Protein AF-A0A7W3HAF5-F1 (afdb_monomer_lite)

Secondary structure (DSSP, 8-state):
------TTSSPPPHHHHHHHHHHHHHHHHHS-SSHHHHHHHHHHHHHHHHHHHHTPPPSEEE-HHHHHHHHTT-----EESS-BTTB-EEEPPPPPPP------HHHHHHHHHHHHHHTT--S---HHHHHHHHHHHHHHHHHTT-----

Radius of gyration: 24.69 Å; chains: 1; bounding box: 48×55×51 Å

pLDDT: mean 75.51, std 16.67, range [39.72, 97.62]

Organism: Citrobacter freundii (NCBI:txid546)

Structure (mmCIF, N/CA/C/O backbone):
data_AF-A0A7W3HAF5-F1
#
_entry.id   AF-A0A7W3HAF5-F1
#
loop_
_atom_site.group_PDB
_atom_site.id
_atom_site.type_symbol
_atom_site.label_atom_id
_atom_site.label_alt_id
_atom_site.label_comp_id
_atom_site.label_asym_id
_atom_site.label_entity_id
_atom_site.label_seq_id
_atom_site.pdbx_PDB_ins_code
_atom_site.Cartn_x
_atom_site.Cartn_y
_atom_site.Cartn_z
_atom_site.occupancy
_atom_site.B_iso_or_equiv
_atom_site.auth_seq_id
_atom_site.auth_comp_id
_atom_site.auth_asym_id
_atom_site.auth_atom_id
_atom_site.pdbx_PDB_model_num
ATOM 1 N N . MET A 1 1 ? 26.560 -14.576 26.396 1.00 45.50 1 MET A N 1
ATOM 2 C CA . MET A 1 1 ? 26.086 -13.667 25.331 1.00 45.50 1 MET A CA 1
ATOM 3 C C . MET A 1 1 ? 24.882 -14.339 24.689 1.00 45.50 1 MET A C 1
ATOM 5 O O . MET A 1 1 ? 25.052 -15.372 24.059 1.00 45.50 1 MET A O 1
ATOM 9 N N . THR A 1 2 ? 23.666 -13.880 24.971 1.00 39.72 2 THR A N 1
ATOM 10 C CA . THR A 1 2 ? 22.438 -14.453 24.398 1.00 39.72 2 THR A CA 1
ATOM 11 C C . THR A 1 2 ? 22.174 -13.782 23.056 1.00 39.72 2 THR A C 1
ATOM 13 O O . THR A 1 2 ? 21.883 -12.590 23.029 1.00 39.72 2 THR A O 1
ATOM 16 N N . THR A 1 3 ? 22.294 -14.512 21.948 1.00 52.41 3 THR A N 1
ATOM 17 C CA . THR A 1 3 ? 21.863 -14.013 20.637 1.00 52.41 3 THR A CA 1
ATOM 18 C C . THR A 1 3 ? 20.341 -14.092 20.579 1.00 52.41 3 THR A C 1
ATOM 20 O O . THR A 1 3 ? 19.750 -15.162 20.439 1.00 52.41 3 THR A O 1
ATOM 23 N N . ASN A 1 4 ? 19.688 -12.954 20.765 1.00 49.31 4 ASN A N 1
ATOM 24 C CA . ASN A 1 4 ? 18.253 -12.785 20.617 1.00 49.31 4 ASN A CA 1
ATOM 25 C C . ASN A 1 4 ? 17.882 -12.810 19.125 1.00 49.31 4 ASN A C 1
ATOM 27 O O . ASN A 1 4 ? 17.830 -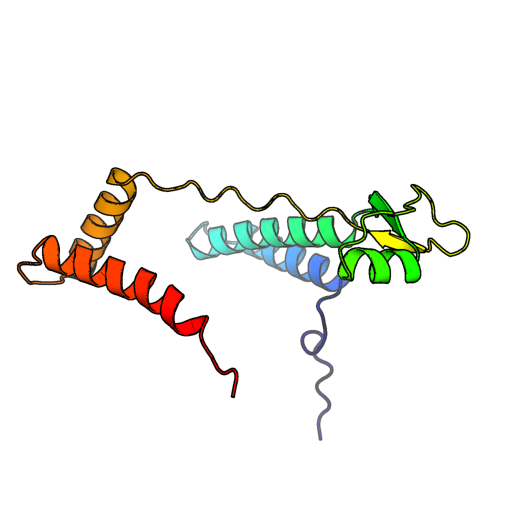11.774 18.473 1.00 49.31 4 ASN A O 1
ATOM 31 N N . ASN A 1 5 ? 17.559 -13.996 18.597 1.00 56.16 5 ASN A N 1
ATOM 32 C CA . ASN A 1 5 ? 17.000 -14.211 17.248 1.00 56.16 5 ASN A CA 1
ATOM 33 C C . ASN A 1 5 ? 15.555 -13.686 17.107 1.00 56.16 5 ASN A C 1
ATOM 35 O O . ASN A 1 5 ? 14.727 -14.283 16.419 1.00 56.16 5 ASN A O 1
ATOM 39 N N . HIS A 1 6 ? 15.208 -12.593 17.791 1.00 60.34 6 HIS A N 1
ATOM 40 C CA . HIS A 1 6 ? 13.859 -12.063 17.716 1.00 60.34 6 HIS A CA 1
ATOM 41 C C . HIS A 1 6 ? 13.605 -11.566 16.283 1.00 60.34 6 HIS A C 1
ATOM 43 O O . HIS A 1 6 ? 14.337 -10.697 15.801 1.00 60.34 6 HIS A O 1
ATOM 49 N N . PRO A 1 7 ? 12.558 -12.051 15.594 1.00 61.31 7 PRO A N 1
ATOM 50 C CA . PRO A 1 7 ? 12.350 -11.801 14.166 1.00 61.31 7 PRO A CA 1
ATOM 51 C C . PRO A 1 7 ? 12.007 -10.338 13.825 1.00 61.31 7 PRO A C 1
ATOM 53 O O . PRO A 1 7 ? 11.627 -10.041 12.703 1.00 61.31 7 PRO A O 1
ATOM 56 N N . ALA A 1 8 ? 12.069 -9.419 14.793 1.00 67.06 8 ALA A N 1
ATOM 57 C CA . ALA A 1 8 ? 11.915 -7.975 14.592 1.00 67.06 8 ALA A CA 1
ATOM 58 C C . ALA A 1 8 ? 13.256 -7.226 14.435 1.00 67.06 8 ALA A C 1
ATOM 60 O O . ALA A 1 8 ? 13.248 -6.012 14.288 1.00 67.06 8 ALA A O 1
ATOM 61 N N . HIS A 1 9 ? 14.400 -7.917 14.487 1.00 71.94 9 HIS A N 1
ATOM 62 C CA . HIS A 1 9 ? 15.724 -7.294 14.335 1.00 71.94 9 HIS A CA 1
ATOM 63 C C . HIS A 1 9 ? 16.213 -7.189 12.875 1.00 71.94 9 HIS A C 1
ATOM 65 O O . HIS A 1 9 ? 17.347 -6.781 12.646 1.00 71.94 9 HIS A O 1
ATOM 71 N N . GLY A 1 10 ? 15.372 -7.526 11.891 1.00 72.88 10 GLY A N 1
ATOM 72 C CA . GLY A 1 10 ? 15.659 -7.385 10.460 1.00 72.88 10 GLY A CA 1
ATOM 73 C C . GLY A 1 10 ? 14.530 -6.674 9.704 1.00 72.88 10 GLY A C 1
ATOM 74 O O . GLY A 1 10 ? 13.497 -6.364 10.305 1.00 72.88 10 GLY A O 1
ATOM 75 N N . PRO A 1 11 ? 14.709 -6.416 8.393 1.00 81.00 11 PRO A N 1
ATOM 76 C CA . PRO A 1 11 ? 13.650 -5.889 7.538 1.00 81.00 11 PRO A CA 1
ATOM 77 C C . PRO A 1 11 ? 12.380 -6.738 7.635 1.00 81.00 11 PRO A C 1
ATOM 79 O O . PRO A 1 11 ? 12.443 -7.962 7.766 1.00 81.00 11 PRO A O 1
ATOM 82 N N . VAL A 1 12 ? 11.219 -6.090 7.565 1.00 86.75 12 VAL A N 1
ATOM 83 C CA . VAL A 1 12 ? 9.934 -6.790 7.647 1.00 86.75 12 VAL A CA 1
ATOM 84 C C . VAL A 1 12 ? 9.714 -7.585 6.357 1.00 86.75 12 VAL A C 1
ATOM 86 O O . VAL A 1 12 ? 9.674 -7.010 5.273 1.00 86.75 12 VAL A O 1
ATOM 89 N N . SER A 1 13 ? 9.583 -8.908 6.474 1.00 88.50 13 SER A N 1
ATOM 90 C CA . SER A 1 13 ? 9.273 -9.800 5.351 1.00 88.50 13 SER A CA 1
ATOM 91 C C . SER A 1 13 ? 7.771 -9.854 5.052 1.00 88.50 13 SER A C 1
ATOM 93 O O . SER A 1 13 ? 6.948 -9.544 5.916 1.00 88.50 13 SER A O 1
ATOM 95 N N . LEU A 1 14 ? 7.406 -10.319 3.850 1.00 91.56 14 LEU A N 1
ATOM 96 C CA . LEU A 1 14 ? 6.008 -10.534 3.456 1.00 91.56 14 LEU A CA 1
ATOM 97 C C . LEU A 1 14 ? 5.278 -11.492 4.415 1.00 91.56 14 LEU A C 1
ATOM 99 O O . LEU A 1 14 ? 4.191 -11.176 4.897 1.00 91.56 14 LEU A O 1
ATOM 103 N N . ASP A 1 15 ? 5.914 -12.606 4.784 1.00 91.06 15 ASP A N 1
ATOM 104 C CA . ASP A 1 15 ? 5.367 -13.545 5.774 1.00 91.06 15 ASP A CA 1
ATOM 105 C C . ASP A 1 15 ? 5.107 -12.860 7.117 1.00 91.06 15 ASP A C 1
ATOM 107 O O . ASP A 1 15 ? 4.088 -13.093 7.774 1.00 91.06 15 ASP A O 1
ATOM 111 N N . ARG A 1 16 ? 6.013 -11.961 7.522 1.00 90.50 16 ARG A N 1
ATOM 112 C CA . ARG A 1 16 ? 5.849 -11.215 8.764 1.00 90.50 16 ARG A CA 1
ATOM 113 C C . ARG A 1 16 ? 4.711 -10.201 8.669 1.00 90.50 16 ARG A C 1
ATOM 115 O O . ARG A 1 16 ? 3.989 -10.050 9.652 1.00 90.50 16 ARG A O 1
ATOM 122 N N . LEU A 1 17 ? 4.507 -9.550 7.523 1.00 93.69 17 LEU A N 1
ATOM 123 C CA . LEU A 1 17 ? 3.345 -8.682 7.298 1.00 93.69 17 LEU A CA 1
ATOM 124 C C . LEU A 1 17 ? 2.037 -9.468 7.427 1.00 93.69 17 LEU A C 1
ATOM 126 O O . LEU A 1 17 ? 1.149 -9.029 8.157 1.00 93.69 17 LEU A O 1
ATOM 130 N N . HIS A 1 18 ? 1.939 -10.654 6.817 1.00 95.19 18 HIS A N 1
ATOM 131 C CA . HIS A 1 18 ? 0.768 -11.524 6.969 1.00 95.19 18 HIS A CA 1
ATOM 132 C C . HIS A 1 18 ? 0.517 -11.913 8.430 1.00 95.19 18 HIS A C 1
ATOM 134 O O . HIS A 1 18 ? -0.616 -11.821 8.904 1.00 95.19 18 HIS A O 1
ATOM 140 N N . GLN A 1 19 ? 1.571 -12.277 9.166 1.00 94.06 19 GLN A N 1
ATOM 141 C CA . GLN A 1 19 ? 1.457 -12.620 10.582 1.00 94.06 19 GLN A CA 1
ATOM 142 C C . GLN A 1 19 ? 0.964 -11.432 11.424 1.00 94.06 19 GLN A C 1
ATOM 144 O O . GLN A 1 19 ? 0.067 -11.586 12.253 1.00 94.06 19 GLN A O 1
ATOM 149 N N . ILE A 1 20 ? 1.528 -10.236 11.221 1.00 94.12 20 ILE A N 1
ATOM 150 C CA . ILE A 1 20 ? 1.124 -9.030 11.960 1.00 94.12 20 ILE A CA 1
ATOM 151 C C . ILE A 1 20 ? -0.322 -8.660 11.616 1.00 94.12 20 ILE A C 1
ATOM 153 O O . ILE A 1 20 ? -1.110 -8.394 12.524 1.00 94.12 20 ILE A O 1
ATOM 157 N N . ARG A 1 21 ? -0.692 -8.700 10.330 1.00 96.56 21 ARG A N 1
ATOM 158 C CA . ARG A 1 21 ? -2.061 -8.467 9.857 1.00 96.56 21 ARG A CA 1
ATOM 159 C C . ARG A 1 21 ? -3.057 -9.377 10.567 1.00 96.56 21 ARG A C 1
ATOM 161 O O . ARG A 1 21 ? -4.089 -8.904 11.036 1.00 96.56 21 ARG A O 1
ATOM 168 N N . GLU A 1 22 ? -2.761 -10.673 10.652 1.00 97.62 22 GLU A N 1
ATOM 169 C CA . GLU A 1 22 ? -3.635 -11.651 11.299 1.00 97.62 22 GLU A CA 1
ATOM 170 C C . GLU A 1 22 ? -3.790 -11.368 12.799 1.00 97.62 22 GLU A C 1
ATOM 172 O O . GLU A 1 22 ? -4.913 -11.363 13.309 1.00 97.62 22 GLU A O 1
ATOM 177 N N . ILE A 1 23 ? -2.683 -11.088 13.497 1.00 95.81 23 ILE A N 1
ATOM 178 C CA . ILE A 1 23 ? -2.690 -10.749 14.928 1.00 95.81 23 ILE A CA 1
ATOM 179 C C . ILE A 1 23 ? -3.565 -9.518 15.178 1.00 95.81 23 ILE A C 1
ATOM 181 O O . ILE A 1 23 ? -4.457 -9.562 16.026 1.00 95.81 23 ILE A O 1
ATOM 185 N N . LEU A 1 24 ? -3.348 -8.440 14.420 1.00 96.12 24 LEU A N 1
ATOM 186 C CA . LEU A 1 24 ? -4.104 -7.198 14.577 1.00 96.12 24 LEU A CA 1
ATOM 187 C C . LEU A 1 24 ? -5.572 -7.355 14.170 1.00 96.12 24 LEU A C 1
ATOM 189 O O . LEU A 1 24 ? -6.436 -6.806 14.843 1.00 96.12 24 LEU A O 1
ATOM 193 N N . SER A 1 25 ? -5.876 -8.155 13.143 1.00 96.44 25 SER A N 1
ATOM 194 C CA . SER A 1 25 ? -7.262 -8.443 12.741 1.00 96.44 25 SER A CA 1
ATOM 195 C C . SER A 1 25 ? -8.026 -9.175 13.844 1.00 96.44 25 SER A C 1
ATOM 197 O O . SER A 1 25 ? -9.159 -8.815 14.157 1.00 96.44 25 SER A O 1
ATOM 199 N N . LYS A 1 26 ? -7.401 -10.181 14.473 1.00 96.75 26 LYS A N 1
ATOM 200 C CA . LYS A 1 26 ? -7.999 -10.903 15.608 1.00 96.75 26 LYS A CA 1
ATOM 201 C C . LYS A 1 26 ? -8.173 -9.990 16.819 1.00 96.75 26 LYS A C 1
ATOM 203 O O . LYS A 1 26 ? -9.234 -10.013 17.434 1.00 96.75 26 LYS A O 1
ATOM 208 N N . ALA A 1 27 ? -7.164 -9.176 17.134 1.00 94.44 27 ALA A N 1
ATOM 209 C CA . ALA A 1 27 ? -7.227 -8.226 18.242 1.00 94.44 27 ALA A CA 1
ATOM 210 C C . ALA A 1 27 ? -8.321 -7.166 18.030 1.00 94.44 27 ALA A C 1
ATOM 212 O O . ALA A 1 27 ? -9.093 -6.900 18.945 1.00 94.44 27 ALA A O 1
ATOM 213 N N . ALA A 1 28 ? -8.451 -6.625 16.814 1.00 93.19 28 ALA A N 1
ATOM 214 C CA . ALA A 1 28 ? -9.502 -5.674 16.465 1.00 93.19 28 ALA A CA 1
ATOM 215 C C . ALA A 1 28 ? -10.901 -6.303 16.577 1.00 93.19 28 ALA A C 1
ATOM 217 O O . ALA A 1 28 ? -11.802 -5.682 17.128 1.00 93.19 28 ALA A O 1
ATOM 218 N N . ALA A 1 29 ? -11.077 -7.551 16.126 1.00 93.25 29 ALA A N 1
ATOM 219 C CA . ALA A 1 29 ? -12.350 -8.268 16.240 1.00 93.25 29 ALA A CA 1
ATOM 220 C C . ALA A 1 29 ? -12.748 -8.588 17.694 1.00 93.25 29 ALA A C 1
ATOM 222 O O . ALA A 1 29 ? -13.930 -8.750 17.986 1.00 93.25 29 ALA A O 1
ATOM 223 N N . GLN A 1 30 ? -11.767 -8.709 18.592 1.00 94.25 30 GLN A N 1
ATOM 224 C CA . GLN A 1 30 ? -11.975 -8.934 20.027 1.00 94.25 30 GLN A CA 1
ATOM 225 C C . GLN A 1 30 ? -12.068 -7.633 20.835 1.00 94.25 30 GLN A C 1
ATOM 227 O O . GLN A 1 30 ? -12.398 -7.678 22.019 1.00 94.25 30 GLN A O 1
ATOM 232 N N . SER A 1 31 ? -11.755 -6.486 20.228 1.00 91.69 31 SER A N 1
ATOM 233 C CA . SER A 1 31 ? -11.864 -5.190 20.886 1.00 91.69 31 SER A CA 1
ATOM 234 C C . SER A 1 31 ? -13.331 -4.817 21.088 1.00 91.69 31 SER A C 1
ATOM 236 O O . SER A 1 31 ? -14.203 -5.123 20.281 1.00 91.69 31 SER A O 1
ATOM 238 N N . ASP A 1 32 ? -13.580 -4.076 22.159 1.00 89.56 32 ASP A N 1
ATOM 239 C CA . ASP A 1 32 ? -14.835 -3.388 22.461 1.00 89.56 32 ASP A CA 1
ATOM 240 C C . ASP A 1 32 ? -15.181 -2.236 21.494 1.00 89.56 32 ASP A C 1
ATOM 242 O O . ASP A 1 32 ? -16.175 -1.541 21.696 1.00 89.56 32 ASP A O 1
ATOM 246 N N . GLY A 1 33 ? -14.374 -2.007 20.453 1.00 82.88 33 GLY A N 1
ATOM 247 C CA . GLY A 1 33 ? -14.571 -0.907 19.512 1.00 82.88 33 GLY A CA 1
ATOM 248 C C . GLY A 1 33 ? -14.174 0.459 20.076 1.00 82.88 33 GLY A C 1
ATOM 249 O O . GLY A 1 33 ? -14.575 1.482 19.525 1.00 82.88 33 GLY A O 1
ATOM 250 N N . GLY A 1 34 ? -13.388 0.506 21.158 1.00 85.88 34 GLY A N 1
ATOM 251 C CA . GLY A 1 34 ? -12.763 1.742 21.624 1.00 85.88 34 GLY A CA 1
ATOM 252 C C . GLY A 1 34 ? -11.708 2.276 20.645 1.00 85.88 34 GLY A C 1
ATOM 253 O O . GLY A 1 34 ? -11.376 1.650 19.637 1.00 85.88 34 GLY A O 1
ATOM 254 N N . ASN A 1 35 ? -11.112 3.429 20.964 1.00 90.25 35 ASN A N 1
ATOM 255 C CA . ASN A 1 35 ? -10.116 4.096 20.106 1.00 90.25 35 ASN A CA 1
ATOM 256 C C . ASN A 1 35 ? -8.969 3.168 19.662 1.00 90.25 35 ASN A C 1
ATOM 258 O O . ASN A 1 35 ? -8.490 3.257 18.535 1.00 90.25 35 ASN A O 1
ATOM 262 N N . VAL A 1 36 ? -8.550 2.252 20.539 1.00 89.38 36 VAL A N 1
ATOM 263 C CA . VAL A 1 36 ? -7.503 1.265 20.243 1.00 89.38 36 VAL A CA 1
ATOM 264 C C . VAL A 1 36 ? -7.979 0.221 19.227 1.00 89.38 36 VAL A C 1
ATOM 266 O O . VAL A 1 36 ? -7.220 -0.124 18.326 1.00 89.38 36 VAL A O 1
ATOM 269 N N . GLY A 1 37 ? -9.229 -0.240 19.318 1.00 91.12 37 GLY A N 1
ATOM 270 C CA . GLY A 1 37 ? -9.819 -1.163 18.345 1.00 91.12 37 GLY A CA 1
ATOM 271 C C . GLY A 1 37 ? -9.879 -0.566 16.943 1.00 91.12 37 GLY A C 1
ATOM 272 O O . GLY A 1 37 ? -9.479 -1.217 15.977 1.00 91.12 37 GLY A O 1
ATOM 273 N N . TYR A 1 38 ? -10.282 0.704 16.837 1.00 91.94 38 TYR A N 1
ATOM 274 C CA . TYR A 1 38 ? -10.244 1.436 15.568 1.00 91.94 38 TYR A CA 1
ATOM 275 C C . TYR A 1 38 ? -8.818 1.596 15.032 1.00 91.94 38 TYR A C 1
ATOM 277 O O . TYR A 1 38 ? -8.573 1.292 13.866 1.00 91.94 38 TYR A O 1
ATOM 285 N N . ALA A 1 39 ? -7.857 1.972 15.882 1.00 94.19 39 ALA A N 1
ATOM 286 C CA . ALA A 1 39 ? -6.458 2.088 15.475 1.00 94.19 39 ALA A CA 1
ATOM 287 C C . ALA A 1 39 ? -5.875 0.752 14.973 1.00 94.19 39 ALA A C 1
ATOM 289 O O . ALA A 1 39 ? -5.138 0.728 13.989 1.00 94.19 39 ALA A O 1
ATOM 290 N N . MET A 1 40 ? -6.228 -0.373 15.607 1.00 94.19 40 MET A N 1
ATOM 291 C CA . MET A 1 40 ? -5.833 -1.709 15.145 1.00 94.19 40 MET A CA 1
ATOM 292 C C . MET A 1 40 ? -6.450 -2.040 13.783 1.00 94.19 40 MET A C 1
ATOM 294 O O . MET A 1 40 ? -5.748 -2.539 12.904 1.00 94.19 40 MET A O 1
ATOM 298 N N . ALA A 1 41 ? -7.737 -1.742 13.584 1.00 92.12 41 ALA A N 1
ATOM 299 C CA . ALA A 1 41 ? -8.411 -1.958 12.306 1.00 92.12 41 ALA A CA 1
ATOM 300 C C . ALA A 1 41 ? -7.801 -1.108 11.179 1.00 92.12 41 ALA A C 1
ATOM 302 O O . ALA A 1 41 ? -7.624 -1.596 10.062 1.00 92.12 41 ALA A O 1
ATOM 303 N N . ASP A 1 42 ? -7.426 0.139 11.461 1.00 95.44 42 ASP A N 1
ATOM 304 C CA . ASP A 1 42 ? -6.741 0.992 10.489 1.00 95.44 42 ASP A CA 1
ATOM 305 C C . ASP A 1 42 ? -5.315 0.508 10.201 1.00 95.44 42 ASP A C 1
ATOM 307 O O . ASP A 1 42 ? -4.900 0.473 9.041 1.00 95.44 42 ASP A O 1
ATOM 311 N N . ALA A 1 43 ? -4.589 0.027 11.214 1.00 95.69 43 ALA A N 1
ATOM 312 C CA . ALA A 1 43 ? -3.282 -0.595 11.017 1.00 95.69 43 ALA A CA 1
ATOM 313 C C . ALA A 1 43 ? -3.359 -1.835 10.105 1.00 95.69 43 ALA A C 1
ATOM 315 O O . ALA A 1 43 ? -2.487 -2.020 9.256 1.00 95.69 43 ALA A O 1
ATOM 316 N N . VAL A 1 44 ? -4.418 -2.650 10.213 1.00 96.00 44 VAL A N 1
ATOM 317 C CA . VAL A 1 44 ? -4.657 -3.776 9.289 1.00 96.00 44 VAL A CA 1
ATOM 318 C C . VAL A 1 44 ? -4.782 -3.287 7.843 1.00 96.00 44 VAL A C 1
ATOM 320 O O . VAL A 1 44 ? -4.147 -3.866 6.965 1.00 96.00 44 VAL A O 1
ATOM 323 N N . LYS A 1 45 ? -5.512 -2.193 7.586 1.00 93.31 45 LYS A N 1
ATOM 324 C CA . LYS A 1 45 ? -5.653 -1.623 6.229 1.00 93.31 45 LYS A CA 1
ATOM 325 C C . LYS A 1 45 ? -4.317 -1.139 5.664 1.00 93.31 45 LYS A C 1
ATOM 327 O O . LYS A 1 45 ? -4.028 -1.352 4.489 1.00 93.31 45 LYS A O 1
ATOM 332 N N . VAL A 1 46 ? -3.489 -0.503 6.494 1.00 94.62 46 VAL A N 1
ATOM 333 C CA . VAL A 1 46 ? -2.143 -0.063 6.088 1.00 94.62 46 VAL A CA 1
ATOM 334 C C . VAL A 1 46 ? -1.272 -1.2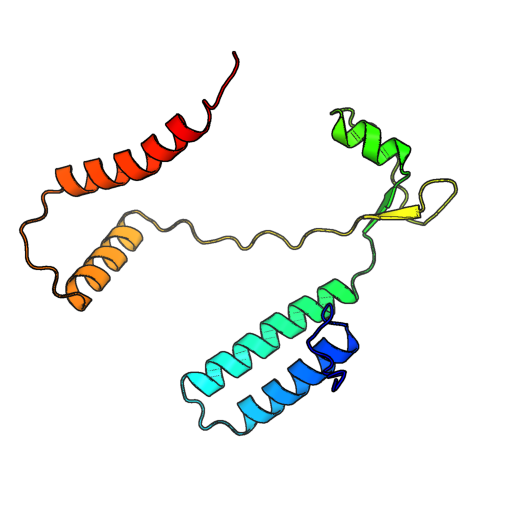64 5.718 1.00 94.62 46 VAL A C 1
ATOM 336 O O . VAL A 1 46 ? -0.575 -1.233 4.703 1.00 94.62 46 VAL A O 1
ATOM 339 N N . ILE A 1 47 ? -1.338 -2.344 6.500 1.00 95.19 47 ILE A N 1
ATOM 340 C CA . ILE A 1 47 ? -0.593 -3.575 6.214 1.00 95.19 47 ILE A CA 1
ATOM 341 C C . ILE A 1 47 ? -1.111 -4.256 4.943 1.00 95.19 47 ILE A C 1
ATOM 343 O O . ILE A 1 47 ? -0.298 -4.745 4.163 1.00 95.19 47 ILE A O 1
ATOM 347 N N . ASP A 1 48 ? -2.420 -4.240 4.686 1.00 94.12 48 ASP A N 1
ATOM 348 C CA . ASP A 1 48 ? -2.993 -4.735 3.427 1.00 94.12 48 ASP A CA 1
ATOM 349 C C . ASP A 1 48 ? -2.421 -3.985 2.218 1.00 94.12 48 ASP A C 1
ATOM 351 O O . ASP A 1 48 ? -2.021 -4.609 1.233 1.00 94.12 48 ASP A O 1
ATOM 355 N N . GLY A 1 49 ? -2.286 -2.660 2.320 1.00 90.81 49 GLY A N 1
ATOM 356 C CA . GLY A 1 49 ? -1.596 -1.852 1.313 1.00 90.81 49 GLY A CA 1
ATOM 357 C C . GLY A 1 49 ? -0.124 -2.241 1.144 1.00 90.81 49 GLY A C 1
ATOM 358 O O . GLY A 1 49 ? 0.348 -2.398 0.020 1.00 90.81 49 GLY A O 1
ATOM 359 N N . ALA A 1 50 ? 0.601 -2.458 2.245 1.00 91.50 50 ALA A N 1
ATOM 360 C CA . ALA A 1 50 ? 1.996 -2.892 2.192 1.00 91.50 50 ALA A CA 1
ATOM 361 C C . ALA A 1 50 ? 2.150 -4.269 1.521 1.00 91.50 50 ALA A C 1
ATOM 363 O O . ALA A 1 50 ? 3.011 -4.434 0.660 1.00 91.50 50 ALA A O 1
ATOM 364 N N . ILE A 1 51 ? 1.294 -5.238 1.854 1.00 92.12 51 ILE A N 1
ATOM 365 C CA . ILE A 1 51 ? 1.267 -6.568 1.224 1.00 92.12 51 ILE A CA 1
ATOM 366 C C . ILE A 1 51 ? 1.013 -6.440 -0.282 1.00 92.12 51 ILE A C 1
ATOM 368 O O . ILE A 1 51 ? 1.722 -7.056 -1.074 1.00 92.12 51 ILE A O 1
ATOM 372 N N . ALA A 1 52 ? 0.050 -5.608 -0.686 1.00 89.69 52 ALA A N 1
ATOM 373 C CA . ALA A 1 52 ? -0.245 -5.380 -2.098 1.00 89.69 52 ALA A CA 1
ATOM 374 C C . ALA A 1 52 ? 0.968 -4.823 -2.863 1.00 89.69 52 ALA A C 1
ATOM 376 O O . ALA A 1 52 ? 1.237 -5.257 -3.980 1.00 89.69 52 ALA A O 1
ATOM 377 N N . VAL A 1 53 ? 1.739 -3.918 -2.250 1.00 87.31 53 VAL A N 1
ATOM 378 C CA . VAL A 1 53 ? 2.982 -3.391 -2.837 1.00 87.31 53 VAL A CA 1
ATOM 379 C C . VAL A 1 53 ? 4.051 -4.482 -2.952 1.00 87.31 53 VAL A C 1
ATOM 381 O O . VAL A 1 53 ? 4.663 -4.616 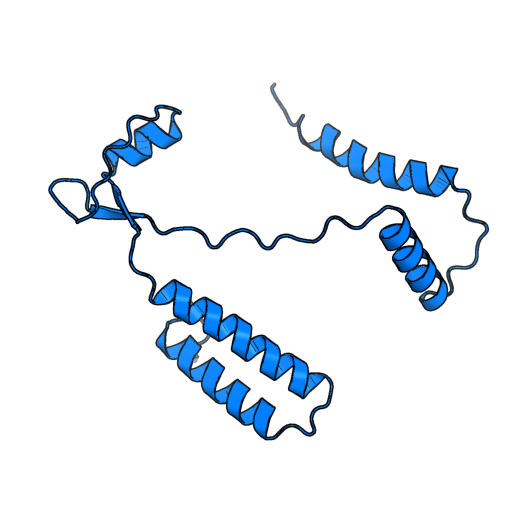-4.010 1.00 87.31 53 VAL A O 1
ATOM 384 N N . PHE A 1 54 ? 4.251 -5.296 -1.911 1.00 86.25 54 PHE A N 1
ATOM 385 C CA . PHE A 1 54 ? 5.217 -6.406 -1.937 1.00 86.25 54 PHE A CA 1
ATOM 386 C C . PHE A 1 54 ? 4.902 -7.461 -3.008 1.00 86.25 54 PHE A C 1
ATOM 388 O O . PHE A 1 54 ? 5.822 -8.086 -3.529 1.00 86.25 54 PHE A O 1
ATOM 395 N N . CYS A 1 55 ? 3.623 -7.651 -3.335 1.00 85.94 55 CYS A N 1
ATOM 396 C CA . CYS A 1 55 ? 3.160 -8.602 -4.348 1.00 85.94 55 CYS A CA 1
ATOM 397 C C . CYS A 1 55 ? 2.923 -7.967 -5.728 1.00 85.94 55 CYS A C 1
ATOM 399 O O . CYS A 1 55 ? 2.394 -8.637 -6.614 1.00 85.94 55 CYS A O 1
ATOM 401 N N . SER A 1 56 ? 3.248 -6.685 -5.914 1.00 89.19 56 SER A N 1
ATOM 402 C CA . SER A 1 56 ? 3.013 -6.003 -7.187 1.00 89.19 56 SER A CA 1
ATOM 403 C C . SER A 1 56 ? 3.945 -6.521 -8.283 1.00 89.19 56 SER A C 1
ATOM 405 O O . SER A 1 56 ? 5.121 -6.796 -8.044 1.00 89.19 56 SER A O 1
ATOM 407 N N . GLU A 1 57 ? 3.419 -6.653 -9.500 1.00 90.12 57 GLU A N 1
ATOM 408 C CA . GLU A 1 57 ? 4.242 -6.929 -10.674 1.00 90.12 57 GLU A CA 1
ATOM 409 C C . GLU A 1 57 ? 4.913 -5.636 -11.163 1.00 90.12 57 GLU A C 1
ATOM 411 O O . GLU A 1 57 ? 4.321 -4.551 -11.079 1.00 90.12 57 GLU A O 1
ATOM 416 N N . PRO A 1 58 ? 6.149 -5.715 -11.681 1.00 89.50 58 PRO A N 1
ATOM 417 C CA . PRO A 1 58 ? 6.786 -4.565 -12.297 1.00 89.50 58 PRO A CA 1
ATOM 418 C C . PRO A 1 58 ? 6.023 -4.140 -13.550 1.00 89.50 58 PRO A C 1
ATOM 420 O O . PRO A 1 58 ? 5.557 -4.962 -14.334 1.00 89.50 58 PRO A O 1
ATOM 423 N N . VAL A 1 59 ? 5.935 -2.830 -13.761 1.00 89.94 59 VAL A N 1
ATOM 424 C CA . VAL A 1 59 ? 5.266 -2.257 -14.936 1.00 89.94 59 VAL A CA 1
ATOM 425 C C . VAL A 1 59 ? 6.179 -2.332 -16.160 1.00 89.94 59 VAL A C 1
ATOM 427 O O . VAL A 1 59 ? 5.710 -2.505 -17.283 1.00 89.94 59 VAL A O 1
ATOM 430 N N . LEU A 1 60 ? 7.490 -2.192 -15.945 1.00 91.38 60 LEU A N 1
ATOM 431 C CA . LEU A 1 60 ? 8.520 -2.202 -16.980 1.00 91.38 60 LEU A CA 1
ATOM 432 C C . LEU A 1 60 ? 9.822 -2.805 -16.448 1.00 91.38 60 LEU A C 1
ATOM 434 O O . LEU A 1 60 ? 10.036 -2.902 -15.242 1.00 91.38 60 LEU A O 1
ATOM 438 N N . TYR A 1 61 ? 10.723 -3.130 -17.368 1.00 91.06 61 TYR A N 1
ATOM 439 C CA . TYR A 1 61 ? 12.101 -3.511 -17.091 1.00 91.06 61 TYR A CA 1
ATOM 440 C C . TYR A 1 61 ? 13.065 -2.575 -17.817 1.00 91.06 61 TYR A C 1
ATOM 442 O O . TYR A 1 61 ? 12.842 -2.230 -18.980 1.00 91.06 61 TYR A O 1
ATOM 450 N N . ALA A 1 62 ? 14.148 -2.186 -17.147 1.00 90.75 62 ALA A N 1
ATOM 451 C CA . ALA A 1 62 ? 15.185 -1.311 -17.687 1.00 90.75 62 ALA A CA 1
ATOM 452 C C . ALA A 1 62 ? 16.580 -1.936 -17.578 1.00 90.75 62 ALA A C 1
ATOM 454 O O . ALA A 1 62 ? 16.818 -2.850 -16.784 1.00 90.75 62 ALA A O 1
ATOM 455 N N . ALA A 1 63 ? 17.503 -1.441 -18.402 1.00 90.06 63 ALA A N 1
ATOM 456 C CA . ALA A 1 63 ? 18.923 -1.758 -18.298 1.00 90.06 63 ALA A CA 1
ATOM 457 C C . ALA A 1 63 ? 19.638 -0.784 -17.352 1.00 90.06 63 ALA A C 1
ATOM 459 O O . ALA A 1 63 ? 19.214 0.362 -17.189 1.00 90.06 63 ALA A O 1
ATOM 460 N N . GLU A 1 64 ? 20.752 -1.214 -16.764 1.00 88.56 64 GLU A N 1
ATOM 461 C CA . GLU A 1 64 ? 21.553 -0.381 -15.856 1.00 88.56 64 GLU A CA 1
ATOM 462 C C . GLU A 1 64 ? 22.033 0.912 -16.534 1.00 88.56 64 GLU A C 1
ATOM 464 O O . GLU A 1 64 ? 21.848 2.005 -15.999 1.00 88.56 64 GLU A O 1
ATOM 469 N N . GLU A 1 65 ? 22.534 0.800 -17.767 1.00 85.06 65 GLU A N 1
ATOM 470 C CA . GLU A 1 65 ? 22.949 1.935 -18.603 1.00 85.06 65 GLU A CA 1
ATOM 471 C C . GLU A 1 65 ? 21.808 2.946 -18.783 1.00 85.06 65 GLU A C 1
ATOM 473 O O . GLU A 1 65 ? 21.999 4.152 -18.657 1.00 85.06 65 GLU A O 1
ATOM 478 N N . THR A 1 66 ? 20.586 2.451 -19.002 1.00 84.00 66 THR A N 1
ATOM 479 C CA . THR A 1 66 ? 19.392 3.288 -19.177 1.00 84.00 66 THR A CA 1
ATOM 480 C C . THR A 1 66 ? 19.076 4.106 -17.922 1.00 84.00 66 THR A C 1
ATOM 482 O O . THR A 1 66 ? 18.731 5.283 -18.021 1.00 84.00 66 THR A O 1
ATOM 485 N N . LEU A 1 67 ? 19.226 3.514 -16.735 1.00 85.25 67 LEU A N 1
ATOM 486 C CA . LEU A 1 67 ? 19.032 4.225 -15.470 1.00 85.25 67 LEU A CA 1
ATOM 487 C C . LEU A 1 67 ? 20.137 5.254 -15.209 1.00 85.25 67 LEU A C 1
ATOM 489 O O . LEU A 1 67 ? 19.855 6.315 -14.649 1.00 85.25 67 LEU A O 1
ATOM 493 N N . ALA A 1 68 ? 21.374 4.968 -15.620 1.00 84.75 68 ALA A N 1
ATOM 494 C CA . ALA A 1 68 ? 22.480 5.914 -15.517 1.00 84.75 68 ALA A CA 1
ATOM 495 C C . ALA A 1 68 ? 22.235 7.163 -16.384 1.00 84.75 68 ALA A C 1
ATOM 497 O O . ALA A 1 68 ? 22.379 8.280 -15.889 1.00 84.75 68 ALA A O 1
ATOM 498 N N . TYR A 1 69 ? 21.772 6.992 -17.627 1.00 81.69 69 TYR A N 1
ATOM 499 C CA . TYR A 1 69 ? 21.412 8.113 -18.505 1.00 81.69 69 TYR A CA 1
ATOM 500 C C . TYR A 1 69 ? 20.228 8.926 -17.974 1.00 81.69 69 TYR A C 1
ATOM 502 O O . TYR A 1 69 ? 20.297 10.155 -17.936 1.00 81.69 69 TYR A O 1
ATOM 510 N N . ALA A 1 70 ? 19.191 8.255 -17.461 1.00 82.38 70 ALA A N 1
ATOM 511 C CA . ALA A 1 70 ? 18.042 8.926 -16.856 1.00 82.38 70 ALA A CA 1
ATOM 512 C C . ALA A 1 70 ? 18.452 9.840 -15.685 1.00 82.38 70 ALA A C 1
ATOM 514 O O . ALA A 1 70 ? 17.936 10.948 -15.549 1.00 82.38 70 ALA A O 1
ATOM 515 N N . ARG A 1 71 ? 19.427 9.415 -14.867 1.00 81.06 71 ARG A N 1
ATOM 516 C CA . ARG A 1 71 ? 19.981 10.234 -13.771 1.00 81.06 71 ARG A CA 1
ATOM 517 C C . ARG A 1 71 ? 20.772 11.449 -14.258 1.00 81.06 71 ARG A C 1
ATOM 519 O O . ARG A 1 71 ? 20.859 12.427 -13.524 1.00 81.06 71 ARG A O 1
ATOM 526 N N . MET A 1 72 ? 21.327 11.399 -15.467 1.00 84.12 72 MET A N 1
ATOM 527 C CA . MET A 1 72 ? 22.042 12.516 -16.097 1.00 84.12 72 MET A CA 1
ATOM 528 C C . MET A 1 72 ? 21.115 13.461 -16.883 1.00 84.12 72 MET A C 1
ATOM 530 O O . MET A 1 72 ? 21.592 14.405 -17.504 1.00 84.12 72 MET A O 1
ATOM 534 N N . GLY A 1 73 ? 19.795 13.238 -16.843 1.00 75.38 73 GLY A N 1
ATOM 535 C CA . GLY A 1 73 ? 18.803 14.064 -17.538 1.00 75.38 73 GLY A CA 1
ATOM 536 C C . GLY A 1 73 ? 18.563 13.670 -18.999 1.00 75.38 73 GLY A C 1
ATOM 537 O O . GLY A 1 73 ? 17.801 14.342 -19.691 1.00 75.38 73 GLY A O 1
ATOM 538 N N . GLU A 1 74 ? 19.164 12.576 -19.475 1.00 66.50 74 GLU A N 1
ATOM 539 C CA . GLU A 1 74 ? 18.909 12.046 -20.813 1.00 66.50 74 GLU A CA 1
ATOM 540 C C . GLU A 1 74 ? 17.739 11.052 -20.787 1.00 66.50 74 GLU A C 1
ATOM 542 O O . GLU A 1 74 ? 17.784 10.001 -20.150 1.00 66.50 74 GLU A O 1
ATOM 547 N N . LEU A 1 75 ? 16.665 11.387 -21.509 1.00 60.88 75 LEU A N 1
ATOM 548 C CA . LEU A 1 75 ? 15.375 10.691 -21.450 1.00 60.88 75 LEU A CA 1
ATOM 549 C C . LEU A 1 75 ? 15.219 9.560 -22.487 1.00 60.88 75 LEU A C 1
ATOM 551 O O . LEU A 1 75 ? 14.101 9.228 -22.876 1.00 60.88 75 LEU A O 1
ATOM 555 N N . HIS A 1 76 ? 16.303 8.957 -22.980 1.00 60.62 76 HIS A N 1
ATOM 556 C CA . HIS A 1 76 ? 16.187 7.793 -23.869 1.00 60.62 76 HIS A CA 1
ATOM 557 C C . HIS A 1 76 ? 16.066 6.504 -23.050 1.00 60.62 76 HIS A C 1
ATOM 559 O O . HIS A 1 76 ? 16.984 5.687 -22.992 1.00 60.62 76 HIS A O 1
ATOM 565 N N . LEU A 1 77 ? 14.907 6.308 -22.410 1.00 63.22 77 LEU A N 1
ATOM 566 C CA . LEU A 1 77 ? 14.610 5.059 -21.715 1.00 63.22 77 LEU A CA 1
ATOM 567 C C . LEU A 1 77 ? 14.203 3.956 -22.703 1.00 63.22 77 LEU A C 1
ATOM 569 O O . LEU A 1 77 ? 13.074 3.930 -23.188 1.00 63.22 77 LEU A O 1
ATOM 573 N N . LYS A 1 78 ? 15.093 2.987 -22.951 1.00 67.62 78 LYS A N 1
ATOM 574 C CA . LYS A 1 78 ? 14.694 1.685 -23.509 1.00 67.62 78 LYS A CA 1
ATOM 575 C C . LYS A 1 78 ? 14.136 0.823 -22.379 1.00 67.62 78 LYS A C 1
ATOM 577 O O . LYS A 1 78 ? 14.881 0.122 -21.700 1.00 67.62 78 LYS A O 1
ATOM 582 N N . CYS A 1 79 ? 12.828 0.907 -22.169 1.00 76.75 79 CYS A N 1
ATOM 583 C CA . CYS A 1 79 ? 12.109 0.016 -21.265 1.00 76.75 79 CYS A CA 1
ATOM 584 C C . CYS A 1 79 ? 11.390 -1.074 -22.057 1.00 76.75 79 CYS A C 1
ATOM 586 O O . CYS A 1 79 ? 10.863 -0.809 -23.138 1.00 76.75 79 CYS A O 1
ATOM 588 N N . LEU A 1 80 ? 11.345 -2.282 -21.506 1.00 80.62 80 LEU A N 1
ATOM 589 C CA . LEU A 1 80 ? 10.600 -3.405 -22.069 1.00 80.62 80 LEU A CA 1
ATOM 590 C C . LEU A 1 80 ? 9.503 -3.843 -21.102 1.00 80.62 80 LEU A C 1
ATOM 592 O O . LEU A 1 80 ? 9.661 -3.749 -19.889 1.00 80.62 80 LEU A O 1
ATOM 596 N N . SER A 1 81 ? 8.393 -4.346 -21.640 1.00 83.94 81 SER A N 1
ATOM 597 C CA . SER A 1 81 ? 7.307 -4.932 -20.842 1.00 83.94 81 SER A CA 1
ATOM 598 C C . SER A 1 81 ? 7.657 -6.312 -20.278 1.00 83.94 81 SER A C 1
ATOM 600 O O . SER A 1 81 ? 6.968 -6.810 -19.396 1.00 83.94 81 SER A O 1
ATOM 602 N N . GLN A 1 82 ? 8.718 -6.940 -20.785 1.00 86.88 82 GLN A N 1
ATOM 603 C CA . GLN A 1 82 ? 9.221 -8.237 -20.341 1.00 86.88 82 GLN A CA 1
ATOM 604 C C . GLN A 1 82 ? 10.747 -8.181 -20.202 1.00 86.88 82 GLN A C 1
ATOM 606 O O . GLN A 1 82 ? 11.391 -7.443 -20.956 1.00 86.88 82 GLN A O 1
ATOM 611 N N . PRO A 1 83 ? 11.341 -8.961 -19.283 1.00 88.31 83 PRO A N 1
ATOM 612 C CA . PRO A 1 83 ? 12.782 -8.961 -19.089 1.00 88.31 83 PRO A CA 1
ATOM 613 C C . PRO A 1 83 ? 13.479 -9.600 -20.298 1.00 88.31 83 PRO A C 1
ATOM 615 O O . PRO A 1 83 ? 13.266 -10.774 -20.601 1.00 88.31 83 PRO A O 1
ATOM 618 N N . MET A 1 84 ? 14.307 -8.830 -21.007 1.00 88.12 84 MET A N 1
ATOM 619 C CA . MET A 1 84 ? 15.021 -9.308 -22.196 1.00 88.12 84 MET A CA 1
ATOM 620 C C . MET A 1 84 ? 16.345 -8.564 -22.398 1.00 88.12 84 MET A C 1
ATOM 622 O O . MET A 1 84 ? 16.426 -7.343 -22.257 1.00 88.12 84 MET A O 1
ATOM 626 N N . GLY A 1 85 ? 17.392 -9.303 -22.779 1.00 87.75 85 GLY A N 1
ATOM 627 C CA . GLY A 1 85 ? 18.732 -8.743 -22.961 1.00 87.75 85 GLY A CA 1
ATOM 628 C C . GLY A 1 85 ? 19.248 -8.112 -21.665 1.00 87.75 85 GLY A C 1
ATOM 629 O O . GLY A 1 85 ? 19.175 -8.731 -20.608 1.00 87.75 85 GLY A O 1
ATOM 630 N N . GLY A 1 86 ? 19.746 -6.875 -21.741 1.00 85.44 86 GLY A N 1
ATOM 631 C CA . GLY A 1 86 ? 20.186 -6.115 -20.565 1.00 85.44 86 GLY A CA 1
ATOM 632 C C . GLY A 1 86 ? 19.051 -5.490 -19.741 1.00 85.44 86 GLY A C 1
ATOM 633 O O . GLY A 1 86 ? 19.311 -4.988 -18.651 1.00 85.44 86 GLY A O 1
ATOM 634 N N . ALA A 1 87 ? 17.805 -5.500 -20.228 1.00 88.19 87 ALA A N 1
ATOM 635 C CA . ALA A 1 87 ? 16.670 -4.888 -19.543 1.00 88.19 87 ALA A CA 1
ATOM 636 C C . ALA A 1 87 ? 16.029 -5.870 -18.552 1.00 88.19 87 ALA A C 1
ATOM 638 O O . ALA A 1 87 ? 15.055 -6.545 -18.877 1.00 88.19 87 ALA A O 1
ATOM 639 N N . VAL A 1 88 ? 16.606 -5.969 -17.352 1.00 90.56 88 VAL A N 1
ATOM 640 C CA . VAL A 1 88 ? 16.183 -6.912 -16.295 1.00 90.56 88 VAL A CA 1
ATOM 641 C C . VAL A 1 88 ? 15.877 -6.240 -14.956 1.00 90.56 88 VAL A C 1
ATOM 643 O O . VAL A 1 88 ? 15.401 -6.903 -14.039 1.00 90.56 88 VAL 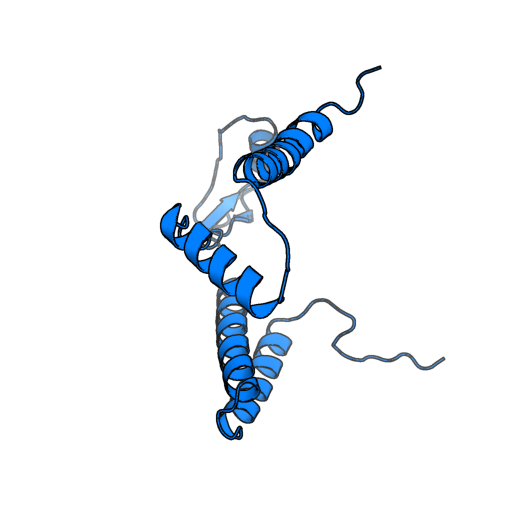A O 1
ATOM 646 N N . ILE A 1 89 ? 16.118 -4.933 -14.825 1.00 92.12 89 ILE A N 1
ATOM 647 C CA . ILE A 1 89 ? 15.859 -4.194 -13.586 1.00 92.12 89 ILE A CA 1
ATOM 648 C C . ILE A 1 89 ? 14.370 -3.831 -13.539 1.00 92.12 89 ILE A C 1
ATOM 650 O O . ILE A 1 89 ? 13.926 -3.075 -14.406 1.00 92.12 89 ILE A O 1
ATOM 654 N N . PRO A 1 90 ? 13.594 -4.341 -12.565 1.00 91.06 90 PRO A N 1
ATOM 655 C CA . PRO A 1 90 ? 12.163 -4.085 -12.491 1.00 91.06 90 PRO A CA 1
ATOM 656 C C . PRO A 1 90 ? 11.880 -2.639 -12.075 1.00 91.06 90 PRO A C 1
ATOM 658 O O . PRO A 1 90 ? 12.446 -2.129 -11.107 1.00 91.06 90 PRO A O 1
ATOM 661 N N . LEU A 1 91 ? 10.963 -1.997 -12.789 1.00 89.19 91 LEU A N 1
ATOM 662 C CA . LEU A 1 91 ? 10.432 -0.677 -12.482 1.00 89.19 91 LEU A CA 1
ATOM 663 C C . LEU A 1 91 ? 8.977 -0.822 -12.050 1.00 89.19 91 LEU A C 1
ATOM 665 O O . LEU A 1 91 ? 8.113 -1.231 -12.829 1.00 89.19 91 LEU A O 1
ATOM 669 N N . TYR A 1 92 ? 8.713 -0.474 -10.798 1.00 89.19 92 TYR A N 1
ATOM 670 C CA . TYR A 1 92 ? 7.377 -0.494 -10.219 1.00 89.19 92 TYR A CA 1
ATOM 671 C C . TYR A 1 92 ? 6.744 0.889 -10.318 1.00 89.19 92 TYR A C 1
ATOM 673 O O . TYR A 1 92 ? 7.432 1.912 -10.284 1.00 89.19 92 TYR A O 1
ATOM 681 N N . THR A 1 93 ? 5.420 0.924 -10.423 1.00 84.81 93 THR A N 1
ATOM 682 C CA . THR A 1 93 ? 4.689 2.177 -10.257 1.00 84.81 93 THR A CA 1
ATOM 683 C C . THR A 1 93 ? 4.718 2.579 -8.785 1.00 84.81 93 THR A C 1
ATOM 685 O O . THR A 1 93 ? 4.473 1.757 -7.901 1.00 84.81 93 THR A O 1
ATOM 688 N N . ALA A 1 94 ? 5.047 3.839 -8.507 1.00 76.12 94 ALA A N 1
ATOM 689 C CA . ALA A 1 94 ? 4.813 4.383 -7.180 1.00 76.12 94 ALA A CA 1
ATOM 690 C C . ALA A 1 94 ? 3.293 4.531 -6.990 1.00 76.12 94 ALA A C 1
ATOM 692 O O . ALA A 1 94 ? 2.626 5.020 -7.907 1.00 76.12 94 ALA A O 1
ATOM 693 N N . PRO A 1 95 ? 2.729 4.153 -5.827 1.00 67.25 95 PRO A N 1
ATOM 694 C CA . PRO A 1 95 ? 1.350 4.493 -5.510 1.00 67.25 95 PRO A CA 1
ATOM 695 C C . PRO A 1 95 ? 1.133 5.999 -5.714 1.00 67.25 95 PRO A C 1
ATOM 697 O O . PRO A 1 95 ? 2.028 6.779 -5.367 1.00 67.25 95 PRO A O 1
ATOM 700 N N . PRO A 1 96 ? -0.013 6.432 -6.271 1.00 64.75 96 PRO A N 1
ATOM 701 C CA . PRO A 1 96 ? -0.305 7.852 -6.386 1.00 64.75 96 PRO A CA 1
ATOM 702 C C . PRO A 1 96 ? -0.176 8.485 -5.002 1.00 64.75 96 PRO A C 1
ATOM 704 O O . PRO A 1 96 ? -0.715 7.956 -4.025 1.00 64.75 96 PRO A O 1
ATOM 707 N N . ALA A 1 97 ? 0.582 9.583 -4.915 1.00 62.31 97 ALA A N 1
ATOM 708 C CA . ALA A 1 97 ? 0.731 10.309 -3.664 1.00 62.31 97 ALA A CA 1
ATOM 709 C C . ALA A 1 97 ? -0.675 10.609 -3.120 1.00 62.31 97 ALA A C 1
ATOM 711 O O . ALA A 1 97 ? -1.524 11.061 -3.900 1.00 62.31 97 ALA A O 1
ATOM 712 N N . PRO A 1 98 ? -0.953 10.330 -1.832 1.00 60.91 98 PRO A N 1
ATOM 713 C CA . PRO A 1 98 ? -2.226 10.691 -1.243 1.00 60.91 98 PRO A CA 1
ATOM 714 C C . PRO A 1 98 ? -2.475 12.164 -1.536 1.00 60.91 98 PRO A C 1
ATOM 716 O O . PRO A 1 98 ? -1.633 13.008 -1.223 1.00 60.91 98 PRO A O 1
ATOM 719 N N . VAL A 1 99 ? -3.605 12.463 -2.173 1.00 56.84 99 VAL A N 1
ATOM 720 C CA . VAL A 1 99 ? -4.057 13.841 -2.321 1.00 56.84 99 VAL A CA 1
ATOM 721 C C . VAL A 1 99 ? -4.408 14.293 -0.914 1.00 56.84 99 VAL A C 1
ATOM 723 O O . VAL A 1 99 ? -5.503 14.026 -0.424 1.00 56.84 99 VAL A O 1
ATOM 726 N N . VAL A 1 100 ? -3.438 14.891 -0.224 1.00 59.38 100 VAL A N 1
ATOM 727 C CA . VAL A 1 100 ? -3.708 15.642 0.994 1.00 59.38 100 VAL A CA 1
ATOM 728 C C . VAL A 1 100 ? -4.600 16.787 0.534 1.00 59.38 100 VAL A C 1
ATOM 730 O O . VAL A 1 100 ? -4.156 17.567 -0.312 1.00 59.38 100 VAL A O 1
ATOM 733 N N . PRO A 1 101 ? -5.863 16.862 0.989 1.00 64.00 101 PRO A N 1
ATOM 734 C CA . PRO A 1 101 ? -6.713 17.980 0.634 1.00 64.00 101 PRO A CA 1
ATOM 735 C C . PRO A 1 101 ? -5.983 19.252 1.043 1.00 64.00 101 PRO A C 1
ATOM 737 O O . PRO A 1 101 ? -5.603 19.394 2.206 1.00 64.00 101 PRO A O 1
ATOM 740 N N . GLU A 1 102 ? -5.742 20.145 0.090 1.00 72.62 102 GLU A N 1
ATOM 741 C CA . GLU A 1 102 ? -5.255 21.475 0.412 1.00 72.62 102 GLU A CA 1
ATOM 742 C C . GLU A 1 102 ? -6.368 22.146 1.221 1.00 72.62 102 GLU A C 1
ATOM 744 O O . GLU A 1 102 ? -7.490 22.313 0.735 1.00 72.62 102 GLU A O 1
ATOM 749 N N . TRP A 1 103 ? -6.112 22.397 2.504 1.00 72.50 103 TRP A N 1
ATOM 750 C CA . TRP A 1 103 ? -7.107 23.018 3.369 1.00 72.50 103 TRP A CA 1
ATOM 751 C C . TRP A 1 103 ? -7.360 24.436 2.881 1.00 72.50 103 TRP A C 1
ATOM 753 O O . TRP A 1 103 ? -6.418 25.193 2.633 1.00 72.50 103 TRP A O 1
ATOM 763 N N . THR A 1 104 ? -8.630 24.818 2.771 1.00 75.81 104 THR A N 1
ATOM 764 C CA . THR A 1 104 ? -8.951 26.218 2.496 1.00 75.81 104 THR A CA 1
ATOM 765 C C . THR A 1 104 ? -8.503 27.087 3.671 1.00 75.81 104 THR A C 1
ATOM 767 O O . THR A 1 104 ? -8.339 26.609 4.800 1.00 75.81 104 THR A O 1
ATOM 770 N N . ASN A 1 105 ? -8.319 28.387 3.432 1.00 68.69 105 ASN A N 1
ATOM 771 C CA . ASN A 1 105 ? -7.953 29.325 4.494 1.00 68.69 105 ASN A CA 1
ATOM 772 C C . ASN A 1 105 ? -8.940 29.258 5.670 1.00 68.69 105 ASN A C 1
ATOM 774 O O . ASN A 1 105 ? -8.531 29.343 6.823 1.00 68.69 105 ASN A O 1
ATOM 778 N N . GLU A 1 106 ? -10.224 29.041 5.392 1.00 76.00 106 GLU A N 1
ATOM 779 C CA . GLU A 1 106 ? -11.276 28.903 6.397 1.00 76.00 106 GLU A CA 1
ATOM 780 C C . GLU A 1 106 ? -11.094 27.637 7.242 1.00 76.00 106 GLU A C 1
ATOM 782 O O . GLU A 1 106 ? -11.202 27.707 8.463 1.00 76.00 106 GLU A O 1
ATOM 787 N N . GLN A 1 107 ? -10.743 26.506 6.622 1.00 74.50 107 GLN A N 1
ATOM 788 C CA . GLN A 1 107 ? -10.488 25.241 7.323 1.00 74.50 107 GLN A CA 1
ATOM 789 C C . GLN A 1 107 ? -9.218 25.309 8.183 1.00 74.50 107 GLN A C 1
ATOM 791 O O . GLN A 1 107 ? -9.209 24.841 9.322 1.00 74.50 107 GLN A O 1
ATOM 796 N N . CYS A 1 108 ? -8.163 25.956 7.678 1.00 72.62 108 CYS A N 1
ATOM 797 C CA . CYS A 1 108 ? -6.957 26.250 8.453 1.00 72.62 108 CYS A CA 1
ATOM 798 C C . CYS A 1 108 ? -7.267 27.130 9.671 1.00 72.62 108 CYS A C 1
ATOM 800 O O . CYS A 1 108 ? -6.819 26.834 10.778 1.00 72.62 108 CYS A O 1
ATOM 802 N N . LEU A 1 109 ? -8.050 28.197 9.489 1.00 75.00 109 LEU A N 1
ATOM 803 C CA . LEU A 1 109 ? -8.423 29.112 10.569 1.00 75.00 109 LEU A CA 1
ATOM 804 C C . LEU A 1 109 ? -9.354 28.457 11.597 1.00 75.00 109 LEU A C 1
ATOM 806 O O . LEU A 1 109 ? -9.203 28.709 12.793 1.00 75.00 109 LEU A O 1
ATOM 810 N N . GLU A 1 110 ? -10.274 27.594 11.168 1.00 76.44 110 GLU A N 1
ATOM 811 C CA . GLU A 1 110 ? -11.147 26.826 12.059 1.00 76.44 110 GLU A CA 1
ATOM 812 C C . GLU A 1 110 ? -10.339 25.848 12.916 1.00 76.44 110 GLU A C 1
ATOM 814 O O . GLU A 1 110 ? -10.465 25.855 14.143 1.00 76.44 110 GLU A O 1
ATOM 819 N N . PHE A 1 111 ? -9.448 25.069 12.298 1.00 76.88 111 PHE A N 1
ATOM 820 C CA . PHE A 1 111 ? -8.565 24.157 13.021 1.00 76.88 111 PHE A CA 1
ATOM 821 C C . PHE A 1 111 ? -7.692 24.898 14.035 1.00 76.88 111 PHE A C 1
ATOM 823 O O . PHE A 1 111 ? -7.627 24.497 15.198 1.00 76.88 111 PHE A O 1
ATOM 830 N N . LEU A 1 112 ? -7.066 26.005 13.623 1.00 73.88 112 LEU A N 1
ATOM 831 C CA . LEU A 1 112 ? -6.267 26.839 14.517 1.00 73.88 112 LEU A CA 1
ATOM 832 C C . LEU A 1 112 ? -7.124 27.370 15.673 1.00 73.88 112 LEU A C 1
ATOM 834 O O . LEU A 1 112 ? -6.735 27.223 16.828 1.00 73.88 112 LEU A O 1
ATOM 838 N N . SER A 1 113 ? -8.317 27.907 15.404 1.00 70.75 113 SER A N 1
ATOM 839 C CA . SER A 1 113 ? -9.232 28.407 16.442 1.00 70.75 113 SER A CA 1
ATOM 840 C C . SER A 1 113 ? -9.624 27.322 17.452 1.00 70.75 113 SER A C 1
ATOM 842 O O . SER A 1 113 ? -9.641 27.569 18.662 1.00 70.75 113 SER A O 1
ATOM 844 N N . ILE A 1 114 ? -9.899 26.105 16.977 1.00 71.75 114 ILE A N 1
ATOM 845 C CA . ILE A 1 114 ? -10.224 24.953 17.823 1.00 71.75 114 ILE A CA 1
ATOM 846 C C . ILE A 1 114 ? -9.006 24.531 18.651 1.00 71.75 114 ILE A C 1
ATOM 848 O O . ILE A 1 114 ? -9.150 24.293 19.853 1.00 71.75 114 ILE A O 1
ATOM 852 N N . ALA A 1 115 ? -7.819 24.469 18.047 1.00 64.62 115 ALA A N 1
ATOM 853 C CA . ALA A 1 115 ? -6.580 24.096 18.723 1.00 64.62 115 ALA A CA 1
ATOM 854 C C . ALA A 1 115 ? -6.193 25.112 19.813 1.00 64.62 115 ALA A C 1
ATOM 856 O O . ALA A 1 115 ? -5.898 24.718 20.941 1.00 64.62 115 ALA A O 1
ATOM 857 N N . PHE A 1 116 ? -6.285 26.414 19.525 1.00 62.16 116 PHE A N 1
ATOM 858 C CA . PHE A 1 116 ? -6.028 27.483 20.496 1.00 62.16 116 PHE A CA 1
ATOM 859 C C . PHE A 1 116 ? -7.023 27.464 21.662 1.00 62.16 116 PHE A C 1
ATOM 861 O O . PHE A 1 116 ? -6.626 27.665 22.810 1.00 62.16 116 PHE A O 1
ATOM 868 N N . ARG A 1 117 ? -8.300 27.150 21.392 1.00 62.78 117 ARG A N 1
ATOM 869 C CA . ARG A 1 117 ? -9.326 26.985 22.432 1.00 62.78 117 ARG A CA 1
ATOM 870 C C . ARG A 1 117 ? -9.041 25.789 23.344 1.00 62.78 117 ARG A C 1
ATOM 872 O O . ARG A 1 117 ? -9.252 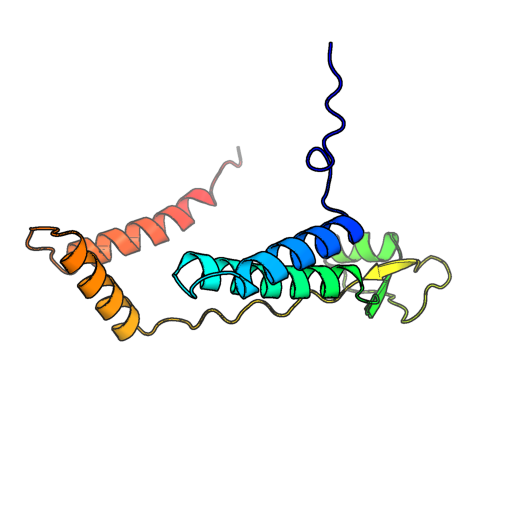25.897 24.546 1.00 62.78 117 ARG A O 1
ATOM 879 N N . HIS A 1 118 ? -8.556 24.675 22.792 1.00 57.44 118 HIS A N 1
ATOM 880 C CA . HIS A 1 118 ? -8.210 23.475 23.567 1.00 57.44 118 HIS A CA 1
ATOM 881 C C . HIS A 1 118 ? -6.913 23.622 24.371 1.00 57.44 118 HIS A C 1
ATOM 883 O O . HIS A 1 118 ? -6.768 22.973 25.402 1.00 57.44 118 HIS A O 1
ATOM 889 N N . ALA A 1 119 ? -5.981 24.461 23.917 1.00 57.44 119 ALA A N 1
ATOM 890 C CA . ALA A 1 119 ? -4.699 24.686 24.581 1.00 57.44 119 ALA A CA 1
ATOM 891 C C . ALA A 1 119 ? -4.721 25.825 25.624 1.00 57.44 119 ALA A C 1
ATOM 893 O O . ALA A 1 119 ? -3.675 26.141 26.184 1.00 57.44 119 ALA A O 1
ATOM 894 N N . GLU A 1 120 ? -5.881 26.450 25.872 1.00 59.28 120 GLU A N 1
ATOM 895 C CA . GLU A 1 120 ? -6.050 27.608 26.771 1.00 59.28 120 GLU A CA 1
ATOM 896 C C . GLU A 1 120 ? -4.992 28.714 26.571 1.00 59.28 120 GLU A C 1
ATOM 898 O O . GLU A 1 120 ? -4.568 29.369 27.527 1.00 59.28 120 GLU A O 1
ATOM 903 N N . ILE A 1 121 ? -4.544 28.942 25.330 1.00 56.09 121 ILE A N 1
ATOM 904 C CA . ILE A 1 121 ? -3.540 29.974 25.050 1.00 56.09 121 ILE A CA 1
ATOM 905 C C . ILE A 1 121 ? -4.199 31.341 25.259 1.00 56.09 121 ILE A 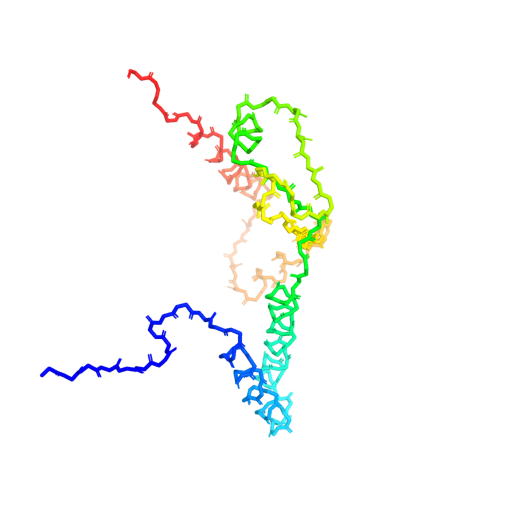C 1
ATOM 907 O O . ILE A 1 121 ? -4.995 31.796 24.441 1.00 56.09 121 ILE A O 1
ATOM 911 N N . LYS A 1 122 ? -3.906 31.976 26.399 1.00 48.66 122 LYS A N 1
ATOM 912 C CA . LYS A 1 122 ? -4.419 33.301 26.765 1.00 48.66 122 LYS A CA 1
ATOM 913 C C . LYS A 1 122 ? -3.459 34.382 26.277 1.00 48.66 122 LYS A C 1
ATOM 915 O O . LYS A 1 122 ? -2.330 34.460 26.753 1.00 48.66 122 LYS A O 1
ATOM 920 N N . GLY A 1 123 ? -3.937 35.229 25.374 1.00 54.75 123 GLY A N 1
ATOM 921 C CA . GLY A 1 123 ? -3.249 36.428 24.904 1.00 54.75 123 GLY A CA 1
ATOM 922 C C . GLY A 1 123 ? -3.942 37.010 23.674 1.00 54.75 123 GLY A C 1
ATOM 923 O O . GLY A 1 123 ? -4.480 36.256 22.864 1.00 54.75 123 GLY A O 1
ATOM 924 N N . ASP A 1 124 ? -3.938 38.336 23.549 1.00 56.16 124 ASP A N 1
ATOM 925 C CA . ASP A 1 124 ? -4.374 39.029 22.337 1.00 56.16 124 ASP A CA 1
ATOM 926 C C . ASP A 1 124 ? -3.305 38.798 21.263 1.00 56.16 124 ASP A C 1
ATOM 928 O O . ASP A 1 124 ? -2.249 39.423 21.281 1.00 56.16 124 ASP A O 1
ATOM 932 N N . LEU A 1 125 ? -3.531 37.820 20.385 1.00 53.91 125 LEU A N 1
ATOM 933 C CA . LEU A 1 125 ? -2.635 37.542 19.268 1.00 53.91 125 LEU A CA 1
ATOM 934 C C . LEU A 1 125 ? -3.086 38.396 18.081 1.00 53.91 125 LEU A C 1
ATOM 936 O O . LEU A 1 125 ? -4.164 38.165 17.523 1.00 53.91 125 LEU A O 1
ATOM 940 N N . GLU A 1 126 ? -2.293 39.394 17.698 1.00 59.47 126 GLU A N 1
ATOM 941 C CA . GLU A 1 126 ? -2.612 40.202 16.526 1.00 59.47 126 GLU A CA 1
ATOM 942 C C . GLU A 1 126 ? -2.361 39.378 15.253 1.00 59.47 126 GLU A C 1
ATOM 944 O O . GLU A 1 126 ? -1.430 38.573 15.163 1.00 59.47 126 GLU A O 1
ATOM 949 N N . LEU A 1 127 ? -3.201 39.563 14.229 1.00 54.34 127 LEU A N 1
ATOM 950 C CA . LEU A 1 127 ? -3.052 38.882 12.931 1.00 54.34 127 LEU A CA 1
ATOM 951 C C . LEU A 1 127 ? -1.655 39.089 12.315 1.00 54.34 127 LEU A C 1
ATOM 953 O O . LEU A 1 127 ? -1.184 38.246 11.546 1.00 54.34 127 LEU A O 1
ATOM 957 N N . ASP A 1 128 ? -0.988 40.184 12.673 1.00 55.41 128 ASP A N 1
ATOM 958 C CA . ASP A 1 128 ? 0.369 40.505 12.247 1.00 55.41 128 ASP A CA 1
ATOM 959 C C . ASP A 1 128 ? 1.426 39.576 12.874 1.00 55.41 128 ASP A C 1
ATOM 961 O O . ASP A 1 128 ? 2.364 39.188 12.172 1.00 55.41 128 ASP A O 1
ATOM 965 N N . ASP A 1 129 ? 1.228 39.095 14.107 1.00 58.75 129 ASP A N 1
ATOM 966 C CA . ASP A 1 129 ? 2.108 38.111 14.760 1.00 58.75 129 ASP A CA 1
ATOM 967 C C . ASP A 1 129 ? 2.003 36.731 14.096 1.00 58.75 129 ASP A C 1
ATOM 969 O O . ASP A 1 129 ? 3.002 36.035 13.891 1.00 58.75 129 ASP A O 1
ATOM 973 N N . ILE A 1 130 ? 0.792 36.352 13.671 1.00 61.09 130 ILE A N 1
ATOM 974 C CA . ILE A 1 130 ? 0.544 35.110 12.924 1.00 61.09 130 ILE A CA 1
ATOM 975 C C . ILE A 1 130 ? 1.195 35.189 11.539 1.00 61.09 130 ILE A C 1
ATOM 977 O O . ILE A 1 130 ? 1.880 34.256 11.111 1.00 61.09 130 ILE A O 1
ATOM 981 N N . ARG A 1 131 ? 1.024 36.314 10.828 1.00 57.00 131 ARG A N 1
ATOM 982 C CA . ARG A 1 131 ? 1.659 36.537 9.517 1.00 57.00 131 ARG A CA 1
ATOM 983 C C . ARG A 1 131 ? 3.179 36.551 9.622 1.00 57.00 131 ARG A C 1
ATOM 985 O O . ARG A 1 131 ? 3.839 36.037 8.716 1.00 57.00 131 ARG A O 1
ATOM 992 N N . LEU A 1 132 ? 3.733 37.101 10.704 1.00 62.53 132 LEU A N 1
ATOM 993 C CA . LEU A 1 132 ? 5.161 37.041 10.998 1.00 62.53 132 LEU A CA 1
ATOM 994 C C . LEU A 1 132 ? 5.607 35.590 11.230 1.00 62.53 132 LEU A C 1
ATOM 996 O O . LEU A 1 132 ? 6.581 35.162 10.616 1.00 62.53 132 LEU A O 1
ATOM 1000 N N . GLY A 1 133 ? 4.863 34.809 12.019 1.00 62.44 133 GLY A N 1
ATOM 1001 C CA . GLY A 1 133 ? 5.122 33.382 12.246 1.00 62.44 133 GLY A CA 1
ATOM 1002 C C . GLY A 1 133 ? 5.149 32.557 10.955 1.00 62.44 133 GLY A C 1
ATOM 1003 O O . GLY A 1 133 ? 6.120 31.849 10.689 1.00 62.44 133 GLY A O 1
ATOM 1004 N N . VAL A 1 134 ? 4.139 32.712 10.094 1.00 61.88 134 VAL A N 1
ATOM 1005 C CA . VAL A 1 134 ? 4.073 32.030 8.787 1.00 61.88 134 VAL A CA 1
ATOM 1006 C C . VAL A 1 134 ? 5.214 32.475 7.863 1.00 61.88 134 VAL A C 1
ATOM 1008 O O . VAL A 1 134 ? 5.831 31.644 7.197 1.00 61.88 134 VAL A O 1
ATOM 1011 N N . LYS A 1 135 ? 5.561 33.770 7.851 1.00 58.53 135 LYS A N 1
ATOM 1012 C CA . LYS A 1 135 ? 6.728 34.274 7.108 1.00 58.53 135 LYS A CA 1
ATOM 1013 C C . LYS A 1 135 ? 8.048 33.723 7.634 1.00 58.53 135 LYS A C 1
ATOM 1015 O O . LYS A 1 135 ? 8.943 33.507 6.829 1.00 58.53 135 LYS A O 1
ATOM 1020 N N . MET A 1 136 ? 8.189 33.493 8.937 1.00 64.06 136 MET A N 1
ATOM 1021 C CA . MET A 1 136 ? 9.402 32.905 9.512 1.00 64.06 136 MET A CA 1
ATOM 1022 C C . MET A 1 136 ? 9.552 31.426 9.133 1.00 64.06 136 MET A C 1
ATOM 1024 O O . MET A 1 136 ? 10.652 31.009 8.783 1.00 64.06 136 MET A O 1
ATOM 1028 N N . VAL A 1 137 ? 8.460 30.655 9.107 1.00 63.97 137 VAL A N 1
ATOM 1029 C CA . VAL A 1 137 ? 8.467 29.252 8.640 1.00 63.97 137 VAL A CA 1
ATOM 1030 C C . VAL A 1 137 ? 8.811 29.167 7.148 1.00 63.97 137 VAL A C 1
ATOM 1032 O O . VAL A 1 137 ? 9.681 28.397 6.738 1.00 63.97 137 VAL A O 1
ATOM 1035 N N . ASN A 1 138 ? 8.193 30.022 6.335 1.00 55.19 138 ASN A N 1
ATOM 1036 C CA . ASN A 1 138 ? 8.424 30.024 4.891 1.00 55.19 138 ASN A CA 1
ATOM 1037 C C . ASN A 1 138 ? 9.776 30.660 4.511 1.00 55.19 138 ASN A C 1
ATOM 1039 O O . ASN A 1 138 ? 10.438 30.192 3.593 1.00 55.19 138 ASN A O 1
ATOM 1043 N N . GLY A 1 139 ? 10.233 31.684 5.235 1.00 54.28 139 GLY A N 1
ATOM 1044 C CA . GLY A 1 139 ? 11.526 32.348 5.020 1.00 54.28 139 GLY A CA 1
ATOM 1045 C C . GLY A 1 139 ? 12.723 31.560 5.559 1.00 54.28 139 GLY A C 1
ATOM 1046 O O . GLY A 1 139 ? 13.809 31.637 4.990 1.00 54.28 139 GLY A O 1
ATOM 1047 N N . GLY A 1 140 ? 12.528 30.744 6.600 1.00 50.34 140 GLY A N 1
ATOM 1048 C CA . GLY A 1 140 ? 13.523 29.769 7.061 1.00 50.34 140 GLY A CA 1
ATOM 1049 C C . GLY A 1 140 ? 13.763 28.633 6.062 1.00 50.34 140 GLY A C 1
ATOM 1050 O O . GLY A 1 140 ? 14.822 28.012 6.081 1.00 50.34 140 GLY A O 1
ATOM 1051 N N . SER A 1 141 ? 12.819 28.407 5.143 1.00 50.72 141 SER A N 1
ATOM 1052 C CA . SER A 1 141 ? 12.971 27.447 4.044 1.00 50.72 141 SER A CA 1
ATOM 1053 C C . SER A 1 141 ? 13.866 27.979 2.912 1.00 50.72 141 SER A C 1
ATOM 1055 O O . SER A 1 141 ? 14.452 27.188 2.179 1.00 50.72 141 SER A O 1
ATOM 1057 N N . ASP A 1 142 ? 14.019 29.304 2.792 1.00 46.28 142 ASP A N 1
ATOM 1058 C CA . ASP A 1 142 ? 14.781 29.950 1.711 1.00 46.28 142 ASP A CA 1
ATOM 1059 C C . ASP A 1 142 ? 16.256 30.193 2.099 1.00 46.28 142 ASP A C 1
ATOM 1061 O O . ASP A 1 142 ? 17.156 30.162 1.260 1.00 46.28 142 ASP A O 1
ATOM 1065 N N . SER A 1 143 ? 16.547 30.363 3.396 1.00 46.00 143 SER A N 1
ATOM 1066 C CA . SER A 1 143 ? 17.923 30.533 3.893 1.00 46.00 143 SER A CA 1
ATOM 1067 C C . SER A 1 143 ? 18.692 29.218 4.061 1.00 46.00 143 SER A C 1
ATOM 1069 O O . SER A 1 143 ? 19.922 29.233 4.099 1.00 46.00 143 SER A O 1
ATOM 1071 N N . MET A 1 144 ? 18.004 28.072 4.096 1.00 43.56 144 MET A N 1
ATOM 1072 C CA . MET A 1 144 ? 18.632 26.751 4.237 1.00 43.56 144 MET A CA 1
ATOM 1073 C C . MET A 1 144 ? 19.094 26.151 2.891 1.00 43.56 144 MET A C 1
ATOM 1075 O O . MET A 1 144 ? 19.815 25.156 2.880 1.00 43.56 144 MET A O 1
ATOM 1079 N N . LEU A 1 145 ? 18.755 26.789 1.758 1.00 48.41 145 LEU A N 1
ATOM 1080 C CA . LEU A 1 145 ? 19.228 26.443 0.404 1.00 48.41 145 LEU A CA 1
ATOM 1081 C C . LEU A 1 145 ? 20.418 27.295 -0.080 1.00 48.41 145 LEU A C 1
ATOM 1083 O O . LEU A 1 145 ? 20.764 27.273 -1.261 1.00 48.41 145 LEU A O 1
ATOM 1087 N N . LYS A 1 146 ? 21.091 28.023 0.820 1.00 47.31 146 LYS A N 1
ATOM 1088 C CA . LYS A 1 146 ? 22.353 28.718 0.517 1.00 47.31 146 LYS A CA 1
ATOM 1089 C C . LYS A 1 146 ? 23.453 28.343 1.512 1.00 47.31 146 LYS A C 1
ATOM 1091 O O . LYS A 1 146 ? 24.061 29.197 2.146 1.00 47.31 146 LYS A O 1
ATOM 1096 N N . GLY A 1 147 ? 23.690 27.039 1.641 1.00 40.62 147 GLY A N 1
ATOM 1097 C CA . GLY A 1 147 ? 24.895 26.485 2.253 1.00 40.62 147 GLY A CA 1
ATOM 1098 C C . GLY A 1 147 ? 25.997 26.314 1.208 1.00 40.62 147 GLY A C 1
ATOM 1099 O O . GLY A 1 147 ? 25.910 25.434 0.360 1.00 40.62 147 GLY A O 1
ATOM 1100 N N . ASP A 1 148 ? 26.995 27.189 1.301 1.00 43.72 148 ASP A N 1
ATOM 1101 C CA . ASP A 1 148 ? 28.406 27.012 0.945 1.00 43.72 148 ASP A CA 1
ATOM 1102 C C . ASP A 1 148 ? 28.792 26.627 -0.495 1.00 43.72 148 ASP A C 1
ATOM 1104 O O . ASP A 1 148 ? 28.982 25.466 -0.849 1.00 43.72 148 ASP A O 1
ATOM 1108 N N . ALA A 1 149 ? 29.105 27.660 -1.282 1.00 41.31 149 ALA A N 1
ATOM 1109 C CA . ALA A 1 149 ? 30.214 27.602 -2.229 1.00 41.31 149 ALA A CA 1
ATOM 1110 C C . ALA A 1 149 ? 31.283 28.609 -1.780 1.00 41.31 149 ALA A C 1
ATOM 1112 O O . ALA A 1 149 ? 31.161 29.813 -2.022 1.00 41.31 149 ALA A O 1
ATOM 1113 N N . LYS A 1 150 ? 32.319 28.105 -1.108 1.00 42.12 150 LYS A N 1
ATOM 1114 C CA . LYS A 1 150 ? 33.644 28.722 -1.087 1.00 42.12 150 LYS A CA 1
ATOM 1115 C C . LYS A 1 150 ? 34.657 27.697 -1.566 1.00 42.12 150 LYS A C 1
ATOM 1117 O O . LYS A 1 150 ? 34.564 26.543 -1.097 1.00 42.12 150 LYS A O 1
#

Sequence (150 aa):
MTTNNHPAHGPVSLDRLHQIREILSKAAAQSDGGNVGYAMADAVKVIDGAIAVFCSEPVLYAAEETLAYARMGELHLKCLSQPMGGAVIPLYTAPPAPVVPEWTNEQCLEFLSIAFRHAEIKGDLELDDIRLGVKMVNGGSDSMLKGDAK

Foldseek 3Di:
DDDPVPVVPDPQDLVNLVVLLVVLVVVLVVDPPPPVSVVSVVVSVVSVVVNCVVPDFFQWFFAPVQVVCVVVVRNPTPIDRDDDDRRHHGHHDDDPDPPPPPQDPVRVVVVVVVVCVVVVDDDDDDVVNVVVVVCCVVVVVVVVVPPDDD